Protein AF-A0A933LN06-F1 (afdb_monomer_lite)

Secondary structure (DSSP, 8-state):
---PPPPPS-HHHHHHHHHS--HHHHHHHHHHHHHHHHHHHHHHHHHHTT-TTHHHHHHHHHHH-TTS-TT-GGG----HHHHHHHHHHHHHHHHHHHHHHHHHHHHHHH-GGGHHHHHHHHHHHHHHHHHHHHHHHHHHHHHH--

pLDDT: mean 78.19, std 15.32, range [44.41, 96.69]

Structure (mmCIF, N/CA/C/O backbone):
data_AF-A0A933LN06-F1
#
_entry.id   AF-A0A933LN06-F1
#
loop_
_atom_site.group_PDB
_atom_site.id
_atom_site.type_symbol
_atom_site.label_atom_id
_atom_site.label_alt_id
_atom_site.label_comp_id
_atom_site.label_asym_id
_atom_site.label_entity_id
_atom_site.label_seq_id
_atom_site.pdbx_PDB_ins_code
_atom_site.Cartn_x
_atom_site.Cartn_y
_atom_site.Cartn_z
_atom_site.occupancy
_atom_site.B_iso_or_equiv
_atom_site.auth_seq_id
_atom_site.auth_comp_id
_atom_site.auth_asym_id
_atom_site.auth_atom_id
_atom_site.pdbx_PDB_model_num
ATOM 1 N N . MET A 1 1 ? 67.740 -4.902 -5.488 1.00 44.41 1 MET A N 1
ATOM 2 C CA . MET A 1 1 ? 66.580 -4.343 -6.210 1.00 44.41 1 MET A CA 1
ATOM 3 C C . MET A 1 1 ? 65.383 -5.228 -5.900 1.00 44.41 1 MET A C 1
ATOM 5 O O . MET A 1 1 ? 65.222 -6.266 -6.522 1.00 44.41 1 MET A O 1
ATOM 9 N N . THR A 1 2 ? 64.648 -4.909 -4.836 1.00 52.59 2 THR A N 1
ATOM 10 C CA . THR A 1 2 ? 63.486 -5.676 -4.359 1.00 52.59 2 THR A CA 1
ATOM 11 C C . THR A 1 2 ? 62.219 -4.987 -4.852 1.00 52.59 2 THR A C 1
ATOM 13 O O . THR A 1 2 ? 61.999 -3.817 -4.552 1.00 52.59 2 THR A O 1
ATOM 16 N N . ILE A 1 3 ? 61.416 -5.685 -5.653 1.00 54.12 3 ILE A N 1
ATOM 17 C CA . ILE A 1 3 ? 60.143 -5.168 -6.163 1.00 54.12 3 ILE A CA 1
ATOM 18 C C . ILE A 1 3 ? 59.069 -5.479 -5.117 1.00 54.12 3 ILE A C 1
ATOM 20 O O . ILE A 1 3 ? 58.785 -6.644 -4.851 1.00 54.12 3 ILE A O 1
ATOM 24 N N . HIS A 1 4 ? 58.509 -4.439 -4.500 1.00 53.50 4 HIS A N 1
ATOM 25 C CA . HIS A 1 4 ? 57.310 -4.541 -3.668 1.00 53.50 4 HIS A CA 1
ATOM 26 C C . HIS A 1 4 ? 56.074 -4.670 -4.579 1.00 53.50 4 HIS A C 1
ATOM 28 O O . HIS A 1 4 ? 55.870 -3.784 -5.412 1.00 53.50 4 HIS A O 1
ATOM 34 N N . PRO A 1 5 ? 55.234 -5.712 -4.444 1.00 58.06 5 PRO A N 1
ATOM 35 C CA . PRO A 1 5 ? 53.939 -5.750 -5.111 1.00 58.06 5 PRO A CA 1
ATOM 36 C C . PRO A 1 5 ? 52.968 -4.822 -4.365 1.00 58.06 5 PRO A C 1
ATOM 38 O O . PRO A 1 5 ? 52.732 -4.990 -3.168 1.00 58.06 5 PRO A O 1
ATOM 41 N N . GLY A 1 6 ? 52.454 -3.805 -5.059 1.00 61.03 6 GLY A N 1
ATOM 42 C CA . GLY A 1 6 ? 51.404 -2.920 -4.549 1.00 61.03 6 GLY A CA 1
ATOM 43 C C . GLY A 1 6 ? 50.048 -3.636 -4.433 1.00 61.03 6 GLY A C 1
ATOM 44 O O . GLY A 1 6 ? 49.854 -4.677 -5.066 1.00 61.03 6 GLY A O 1
ATOM 45 N N . PRO A 1 7 ? 49.115 -3.107 -3.620 1.00 61.94 7 PRO A N 1
ATOM 46 C CA . PRO A 1 7 ? 47.806 -3.712 -3.404 1.00 61.94 7 PRO A CA 1
ATOM 47 C C . PRO A 1 7 ? 47.020 -3.769 -4.719 1.00 61.94 7 PRO A C 1
ATOM 49 O O . PRO A 1 7 ? 47.009 -2.818 -5.497 1.00 61.94 7 PRO A O 1
ATOM 52 N N . THR A 1 8 ? 46.391 -4.913 -4.970 1.00 61.78 8 THR A N 1
ATOM 53 C CA . THR A 1 8 ? 45.611 -5.212 -6.172 1.00 61.78 8 THR A CA 1
ATOM 54 C C . THR A 1 8 ? 44.430 -4.259 -6.323 1.00 61.78 8 THR A C 1
ATOM 56 O O . THR A 1 8 ? 43.602 -4.125 -5.425 1.00 61.78 8 THR A O 1
ATOM 59 N N . ASP A 1 9 ? 44.355 -3.645 -7.498 1.00 60.31 9 ASP A N 1
ATOM 60 C CA . ASP A 1 9 ? 43.406 -2.623 -7.947 1.00 60.31 9 ASP A CA 1
ATOM 61 C C . ASP A 1 9 ? 41.994 -3.198 -8.235 1.00 60.31 9 ASP A C 1
ATOM 63 O O . ASP A 1 9 ? 41.413 -2.999 -9.299 1.00 60.31 9 ASP A O 1
ATOM 67 N N . SER A 1 10 ? 41.434 -3.989 -7.312 1.00 57.62 10 SER A N 1
ATOM 68 C CA . SER A 1 10 ? 40.090 -4.589 -7.444 1.00 57.62 10 SER A CA 1
ATOM 69 C C . SER A 1 10 ? 38.961 -3.700 -6.902 1.00 57.62 10 SER A C 1
ATOM 71 O O . SER A 1 10 ? 37.785 -3.951 -7.164 1.00 57.62 10 SER A O 1
ATOM 73 N N . ALA A 1 11 ? 39.307 -2.623 -6.193 1.00 60.94 11 ALA A N 1
ATOM 74 C CA . ALA A 1 11 ? 38.360 -1.700 -5.567 1.00 60.94 11 ALA A CA 1
ATOM 75 C C . ALA A 1 11 ? 37.413 -0.944 -6.532 1.00 60.94 11 ALA A C 1
ATOM 77 O O . ALA A 1 11 ? 36.281 -0.674 -6.122 1.00 60.94 11 ALA A O 1
ATOM 78 N N . PRO A 1 12 ? 37.794 -0.582 -7.777 1.00 59.22 12 PRO A N 1
ATOM 79 C CA . PRO A 1 12 ? 36.889 0.133 -8.683 1.00 59.22 12 PRO A CA 1
ATOM 80 C C . PRO A 1 12 ? 35.766 -0.761 -9.226 1.00 59.22 12 PRO A C 1
ATOM 82 O O . PRO A 1 12 ? 34.621 -0.327 -9.310 1.00 59.22 12 PRO A O 1
ATOM 85 N N . ALA A 1 13 ? 36.077 -2.021 -9.546 1.00 59.66 13 ALA A N 1
ATOM 86 C CA . ALA A 1 13 ? 35.132 -2.952 -10.162 1.00 59.66 13 ALA A CA 1
ATOM 87 C C . ALA A 1 13 ? 34.064 -3.449 -9.172 1.00 59.66 13 ALA A C 1
ATOM 89 O O . ALA A 1 13 ? 32.886 -3.508 -9.520 1.00 59.66 13 ALA A O 1
ATOM 90 N N . GLU A 1 14 ? 34.440 -3.742 -7.921 1.00 59.47 14 GLU A N 1
ATOM 91 C CA . GLU A 1 14 ? 33.480 -4.103 -6.863 1.00 59.47 14 GLU A CA 1
ATOM 92 C C . GLU A 1 14 ? 32.564 -2.928 -6.496 1.00 59.47 14 GLU A C 1
ATOM 94 O O . GLU A 1 14 ? 31.366 -3.112 -6.276 1.00 59.47 14 GLU A O 1
ATOM 99 N N . ARG A 1 15 ? 33.099 -1.701 -6.501 1.00 60.38 15 ARG A N 1
ATOM 100 C CA . ARG A 1 15 ? 32.324 -0.484 -6.231 1.00 60.38 15 ARG A CA 1
ATOM 101 C C . ARG A 1 15 ? 31.353 -0.164 -7.372 1.00 60.38 15 ARG A C 1
ATOM 103 O O . ARG A 1 15 ? 30.212 0.176 -7.095 1.00 60.38 15 ARG A O 1
ATOM 110 N N . GLN A 1 16 ? 31.743 -0.391 -8.628 1.00 59.25 16 GLN A N 1
ATOM 111 C CA . GLN A 1 16 ? 30.852 -0.276 -9.793 1.00 59.25 16 GLN A CA 1
ATOM 112 C C . GLN A 1 16 ? 29.755 -1.353 -9.833 1.00 59.25 16 GLN A C 1
ATOM 114 O O . GLN A 1 16 ? 28.649 -1.088 -10.302 1.00 59.25 16 GLN A O 1
ATOM 119 N N . LEU A 1 17 ? 30.030 -2.561 -9.331 1.00 57.44 17 LEU A N 1
ATOM 120 C CA . LEU A 1 17 ? 29.016 -3.608 -9.155 1.00 57.44 17 LEU A CA 1
ATOM 121 C C . LEU A 1 17 ? 28.043 -3.279 -8.010 1.00 57.44 17 LEU A C 1
ATOM 123 O O . LEU A 1 17 ? 26.866 -3.608 -8.116 1.00 57.44 17 LEU A O 1
ATOM 127 N N . SER A 1 18 ? 28.514 -2.595 -6.960 1.00 55.12 18 SER A N 1
ATOM 128 C CA . SER A 1 18 ? 27.693 -2.082 -5.853 1.00 55.12 18 SER A CA 1
ATOM 129 C C . SER A 1 18 ? 26.882 -0.831 -6.215 1.00 55.12 18 SER A C 1
ATOM 131 O O . SER A 1 18 ? 25.805 -0.644 -5.657 1.00 55.12 18 SER A O 1
ATOM 133 N N . GLU A 1 19 ? 27.386 0.039 -7.095 1.00 59.28 19 GLU A N 1
ATOM 134 C CA . GLU A 1 19 ? 26.692 1.256 -7.556 1.00 59.28 19 GLU A CA 1
ATOM 135 C C . GLU A 1 19 ? 25.614 0.960 -8.599 1.00 59.28 19 GLU A C 1
ATOM 137 O O . GLU A 1 19 ? 24.700 1.758 -8.802 1.00 59.28 19 GLU A O 1
ATOM 142 N N . ARG A 1 20 ? 25.685 -0.203 -9.251 1.00 59.75 20 ARG A N 1
ATOM 143 C CA . ARG A 1 20 ? 24.613 -0.698 -10.105 1.00 59.75 20 ARG A CA 1
ATOM 144 C C . ARG A 1 20 ? 23.565 -1.369 -9.225 1.00 59.75 20 ARG A C 1
ATOM 146 O O . ARG A 1 20 ? 23.503 -2.596 -9.177 1.00 59.75 20 ARG A O 1
ATOM 153 N N . SER A 1 21 ? 22.768 -0.563 -8.524 1.00 61.16 21 SER A N 1
ATOM 154 C CA . SER A 1 21 ? 21.580 -1.031 -7.811 1.00 61.16 21 SER A CA 1
ATOM 155 C C . SER A 1 21 ? 20.847 -2.045 -8.683 1.00 61.16 21 SER A C 1
ATOM 157 O O . SER A 1 21 ? 20.563 -1.773 -9.855 1.00 61.16 21 SER A O 1
ATOM 159 N N . ASP A 1 22 ? 20.581 -3.237 -8.152 1.00 80.31 22 ASP A N 1
ATOM 160 C CA . ASP A 1 22 ? 19.742 -4.178 -8.876 1.00 80.31 22 ASP A CA 1
ATOM 161 C C . ASP A 1 22 ? 18.365 -3.507 -9.032 1.00 80.31 22 ASP A C 1
ATOM 163 O O . ASP A 1 22 ? 17.759 -3.174 -8.011 1.00 80.31 22 ASP A O 1
ATOM 167 N N . PRO A 1 23 ? 17.854 -3.259 -10.252 1.00 76.94 23 PRO A N 1
ATOM 168 C CA . PRO A 1 23 ? 16.560 -2.605 -10.444 1.00 76.94 23 PRO A CA 1
ATOM 169 C C . PRO A 1 23 ? 15.443 -3.295 -9.646 1.00 76.94 23 PRO A C 1
ATOM 171 O O . PRO A 1 23 ? 14.512 -2.643 -9.177 1.00 76.94 23 PRO A O 1
ATOM 174 N N . TYR A 1 24 ? 15.555 -4.600 -9.395 1.00 82.06 24 TYR A N 1
ATOM 175 C CA . TYR A 1 24 ? 14.646 -5.306 -8.494 1.00 82.06 24 TYR A CA 1
ATOM 176 C C . TYR A 1 24 ? 14.658 -4.767 -7.055 1.00 82.06 24 TYR A C 1
ATOM 178 O O . TYR A 1 24 ? 13.595 -4.626 -6.452 1.00 82.06 24 TYR A O 1
ATOM 186 N N . LEU A 1 25 ? 15.830 -4.434 -6.511 1.00 88.69 25 LEU A N 1
ATOM 187 C CA . LEU A 1 25 ? 15.978 -3.841 -5.182 1.00 88.69 25 LEU A CA 1
ATOM 188 C C . LEU A 1 25 ? 15.318 -2.459 -5.126 1.00 88.69 25 LEU A C 1
ATOM 190 O O . LEU A 1 25 ? 14.570 -2.179 -4.193 1.00 88.69 25 LEU A O 1
ATOM 194 N N . GLU A 1 26 ? 15.535 -1.625 -6.145 1.00 88.25 26 GLU A N 1
ATOM 195 C CA . GLU A 1 26 ? 14.902 -0.302 -6.247 1.00 88.25 26 GLU A CA 1
ATOM 196 C C . GLU A 1 26 ? 13.374 -0.417 -6.290 1.00 88.25 26 GLU A C 1
ATOM 198 O O . GLU A 1 26 ? 12.672 0.317 -5.595 1.00 88.25 26 GLU A O 1
ATOM 203 N N . GLY A 1 27 ? 12.858 -1.405 -7.028 1.00 91.44 27 GLY A N 1
ATOM 204 C CA . GLY A 1 27 ? 11.432 -1.716 -7.073 1.00 91.44 27 GLY A CA 1
ATOM 205 C C . GLY A 1 27 ? 10.866 -2.156 -5.721 1.00 91.44 27 GLY A C 1
ATOM 206 O O . GLY A 1 27 ? 9.811 -1.675 -5.311 1.00 91.44 27 GLY A O 1
ATOM 207 N N . ILE A 1 28 ? 11.569 -3.024 -4.990 1.00 93.50 28 ILE A N 1
ATOM 208 C CA . ILE A 1 28 ? 11.156 -3.473 -3.647 1.00 93.50 28 ILE A CA 1
ATOM 209 C C . ILE A 1 28 ? 11.163 -2.309 -2.648 1.00 93.50 28 ILE A C 1
ATOM 211 O O . ILE A 1 28 ? 10.241 -2.189 -1.836 1.00 93.50 28 ILE A O 1
ATOM 215 N N . VAL A 1 29 ? 12.170 -1.433 -2.710 1.00 94.56 29 VAL A N 1
ATOM 216 C CA . VAL A 1 29 ? 12.254 -0.234 -1.863 1.00 94.56 29 VAL A CA 1
ATOM 217 C C . VAL A 1 29 ? 11.099 0.716 -2.172 1.00 94.56 29 VAL A C 1
ATOM 219 O O . VAL A 1 29 ? 10.392 1.126 -1.251 1.00 94.56 29 VAL A O 1
ATOM 222 N N . ALA A 1 30 ? 10.845 1.007 -3.451 1.00 93.00 30 ALA A N 1
ATOM 223 C CA . ALA A 1 30 ? 9.719 1.838 -3.872 1.00 93.00 30 ALA A CA 1
ATOM 224 C C . ALA A 1 30 ? 8.372 1.249 -3.416 1.00 93.00 30 ALA A C 1
ATOM 226 O O . ALA A 1 30 ? 7.535 1.966 -2.865 1.00 93.00 30 ALA A O 1
ATOM 227 N N . GLY A 1 31 ? 8.194 -0.068 -3.563 1.00 93.81 31 GLY A N 1
ATOM 228 C CA . GLY A 1 31 ? 7.028 -0.794 -3.061 1.00 93.81 31 GLY A CA 1
ATOM 229 C C . GLY A 1 31 ? 6.864 -0.655 -1.547 1.00 93.81 31 GLY A C 1
ATOM 230 O O . GLY A 1 31 ? 5.793 -0.290 -1.068 1.00 93.81 31 GLY A O 1
ATOM 231 N N . THR A 1 32 ? 7.939 -0.855 -0.785 1.00 96.69 32 THR A N 1
ATOM 232 C CA . THR A 1 32 ? 7.926 -0.730 0.681 1.00 96.69 32 THR A CA 1
ATOM 233 C C . THR A 1 32 ? 7.556 0.685 1.133 1.00 96.69 32 THR A C 1
ATOM 235 O O . THR A 1 32 ? 6.751 0.840 2.052 1.00 96.69 32 THR A O 1
ATOM 238 N N . ILE A 1 33 ? 8.085 1.718 0.470 1.00 96.62 33 ILE A N 1
ATOM 239 C CA . ILE A 1 33 ? 7.733 3.119 0.744 1.00 96.62 33 ILE A CA 1
ATOM 240 C C . ILE A 1 33 ? 6.244 3.354 0.470 1.00 96.62 33 ILE A C 1
ATOM 242 O O . ILE A 1 33 ? 5.548 3.911 1.319 1.00 96.62 33 ILE A O 1
ATOM 246 N N . GLY A 1 34 ? 5.730 2.880 -0.669 1.00 93.44 34 GLY A N 1
ATOM 247 C CA . GLY A 1 34 ? 4.306 2.976 -0.996 1.00 93.44 34 GLY A CA 1
ATOM 248 C C . GLY A 1 34 ? 3.420 2.282 0.042 1.00 93.44 34 GLY A C 1
ATOM 249 O O . GLY A 1 34 ? 2.443 2.865 0.513 1.00 93.44 34 GLY A O 1
ATOM 250 N N . ALA A 1 35 ? 3.799 1.074 0.468 1.00 95.19 35 ALA A N 1
ATOM 251 C CA . ALA A 1 35 ? 3.074 0.323 1.486 1.00 95.19 35 ALA A CA 1
ATOM 252 C C . ALA A 1 35 ? 3.011 1.092 2.812 1.00 95.19 35 ALA A C 1
ATOM 254 O O . ALA A 1 35 ? 1.940 1.183 3.416 1.00 95.19 35 ALA A O 1
ATOM 255 N N . ALA A 1 36 ? 4.143 1.669 3.232 1.00 96.12 36 ALA A N 1
ATOM 256 C CA . ALA A 1 36 ? 4.264 2.441 4.462 1.00 96.12 36 ALA A CA 1
ATOM 257 C C . ALA A 1 36 ? 3.428 3.726 4.422 1.00 96.12 36 ALA A C 1
ATOM 259 O O . ALA A 1 36 ? 2.722 4.011 5.386 1.00 96.12 36 ALA A O 1
ATOM 260 N N . ILE A 1 37 ? 3.448 4.466 3.308 1.00 96.00 37 ILE A N 1
ATOM 261 C CA . ILE A 1 37 ? 2.647 5.688 3.135 1.00 96.00 37 ILE A CA 1
ATOM 262 C C . ILE A 1 37 ? 1.157 5.385 3.334 1.00 96.00 37 ILE A C 1
ATOM 264 O O . ILE A 1 37 ? 0.493 6.059 4.120 1.00 96.00 37 ILE A O 1
ATOM 268 N N . ILE A 1 38 ? 0.638 4.344 2.676 1.00 91.81 38 ILE A N 1
ATOM 269 C CA . ILE A 1 38 ? -0.778 3.966 2.786 1.00 91.81 38 ILE A CA 1
ATOM 270 C C . ILE A 1 38 ? -1.113 3.435 4.186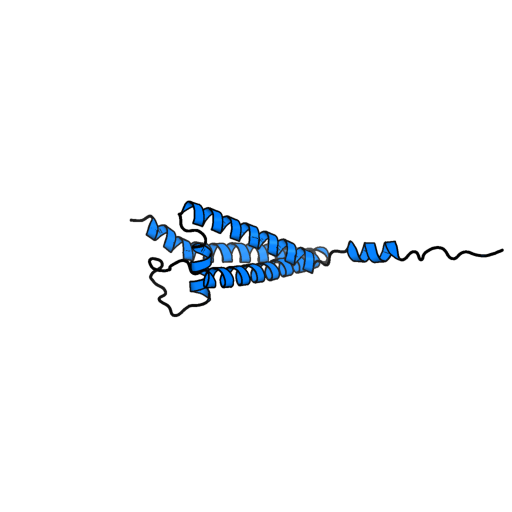 1.00 91.81 38 ILE A C 1
ATOM 272 O O . ILE A 1 38 ? -2.152 3.787 4.743 1.00 91.81 38 ILE A O 1
ATOM 276 N N . ALA A 1 39 ? -0.232 2.634 4.792 1.00 92.44 39 ALA A N 1
ATOM 277 C CA . ALA A 1 39 ? -0.434 2.124 6.148 1.00 92.44 39 ALA A CA 1
ATOM 278 C C . ALA A 1 39 ? -0.480 3.255 7.191 1.00 92.44 39 ALA A C 1
ATOM 280 O O . ALA A 1 39 ? -1.365 3.271 8.046 1.00 92.44 39 ALA A O 1
ATOM 281 N N . VAL A 1 40 ? 0.433 4.228 7.094 1.00 94.38 40 VAL A N 1
ATOM 282 C CA . VAL A 1 40 ? 0.450 5.418 7.957 1.00 94.38 40 VAL A CA 1
ATOM 283 C C . VAL A 1 40 ? -0.795 6.270 7.726 1.00 94.38 40 VAL A C 1
ATOM 285 O O . VAL A 1 40 ? -1.403 6.722 8.693 1.00 94.38 40 VAL A O 1
ATOM 288 N N . TRP A 1 41 ? -1.219 6.451 6.474 1.00 91.25 41 TRP A N 1
ATOM 289 C CA . TRP A 1 41 ? -2.453 7.168 6.158 1.00 91.25 41 TRP A CA 1
ATOM 290 C C . TRP A 1 41 ? -3.678 6.528 6.825 1.00 91.25 41 TRP A C 1
ATOM 292 O O . TRP A 1 41 ? -4.444 7.222 7.496 1.00 91.25 41 TRP A O 1
ATOM 302 N N . PHE A 1 42 ? -3.838 5.205 6.715 1.00 88.69 42 PHE A N 1
ATOM 303 C CA . PHE A 1 42 ? -4.920 4.490 7.397 1.00 88.69 42 PHE A CA 1
ATOM 304 C C . PHE A 1 42 ? -4.824 4.613 8.910 1.00 88.69 42 PHE A C 1
ATOM 306 O O . PHE A 1 42 ? -5.832 4.889 9.549 1.00 88.69 42 PHE A O 1
ATOM 313 N N . LEU A 1 43 ? -3.626 4.500 9.485 1.00 89.25 43 LEU A N 1
ATOM 314 C CA . LEU A 1 43 ? -3.434 4.673 10.921 1.00 89.25 43 LEU A CA 1
ATOM 315 C C . LEU A 1 43 ? -3.869 6.067 11.396 1.00 89.25 43 LEU A C 1
ATOM 317 O O . LEU A 1 43 ? -4.541 6.176 12.422 1.00 89.25 43 LEU A O 1
ATOM 321 N N . ILE A 1 44 ? -3.522 7.124 10.657 1.00 89.56 44 ILE A N 1
ATOM 322 C CA . ILE A 1 44 ? -3.943 8.497 10.965 1.00 89.56 44 ILE A CA 1
ATOM 323 C C . ILE A 1 44 ? -5.470 8.606 10.912 1.00 89.56 44 ILE A C 1
ATOM 325 O O . ILE A 1 44 ? -6.081 9.064 11.877 1.00 89.56 44 ILE A O 1
ATOM 329 N N . MET A 1 45 ? -6.098 8.145 9.827 1.00 85.12 45 MET A N 1
ATOM 330 C CA . MET A 1 45 ? -7.554 8.213 9.653 1.00 85.12 45 MET A CA 1
ATOM 331 C C . MET A 1 45 ? -8.315 7.416 10.718 1.00 85.12 45 MET A C 1
ATOM 333 O O . MET A 1 45 ? -9.318 7.889 11.250 1.00 85.12 45 MET A O 1
ATOM 337 N N . ASP A 1 46 ? -7.821 6.232 11.059 1.00 85.38 46 ASP A N 1
ATOM 338 C CA . ASP A 1 46 ? -8.372 5.356 12.091 1.00 85.38 46 ASP A CA 1
ATOM 339 C C . ASP A 1 46 ? -8.246 5.978 13.487 1.00 85.38 46 ASP A C 1
ATOM 341 O O . ASP A 1 46 ? -9.180 5.936 14.290 1.00 85.38 46 ASP A O 1
ATOM 345 N N . THR A 1 47 ? -7.112 6.628 13.762 1.00 87.38 47 THR A N 1
ATOM 346 C CA . THR A 1 47 ? -6.877 7.342 15.024 1.00 87.38 47 THR A CA 1
ATOM 347 C C . THR A 1 47 ? -7.800 8.552 15.157 1.00 87.38 47 THR A C 1
ATOM 349 O O . THR A 1 47 ? -8.381 8.752 16.221 1.00 87.38 47 THR A O 1
ATOM 352 N N . ILE A 1 48 ? -8.004 9.322 14.080 1.00 87.31 48 ILE A N 1
ATOM 353 C CA . ILE A 1 48 ? -8.954 10.451 14.052 1.00 87.31 48 ILE A CA 1
ATOM 354 C C . ILE A 1 48 ? -10.386 9.974 14.344 1.00 87.31 48 ILE A C 1
ATOM 356 O O . ILE A 1 48 ? -11.140 10.671 15.017 1.00 87.31 48 ILE A O 1
ATOM 360 N N . LYS A 1 49 ? -10.753 8.769 13.890 1.00 81.94 49 LYS A N 1
ATOM 361 C CA . LYS A 1 49 ? -12.056 8.137 14.162 1.00 81.94 49 LYS A CA 1
ATOM 362 C C . LYS A 1 49 ? -12.155 7.479 15.548 1.00 81.94 49 LYS A C 1
ATOM 364 O O . LYS A 1 49 ? -13.203 6.935 15.883 1.00 81.94 49 LYS A O 1
ATOM 369 N N . GLY A 1 50 ? -11.091 7.509 16.354 1.00 83.75 50 GLY A N 1
ATOM 370 C CA . GLY A 1 50 ? -11.055 6.920 17.696 1.00 83.75 50 GLY A CA 1
ATOM 371 C C . GLY A 1 50 ? -10.902 5.395 17.727 1.00 83.75 50 GLY A C 1
ATOM 372 O O . GLY A 1 50 ? -11.034 4.797 18.793 1.00 83.75 50 GLY A O 1
ATOM 373 N N . GLN A 1 51 ? -10.605 4.755 16.592 1.00 84.88 51 GLN A N 1
ATOM 374 C CA . GLN A 1 51 ? -10.437 3.303 16.481 1.00 84.88 51 GLN A CA 1
ATOM 375 C C . GLN A 1 51 ? -9.145 2.954 15.723 1.00 84.88 51 GLN A C 1
ATOM 377 O O . GLN A 1 51 ? -9.208 2.581 14.552 1.00 84.88 51 GLN A O 1
ATOM 382 N N . PRO A 1 52 ? -7.958 3.056 16.355 1.00 87.56 52 PRO A N 1
ATOM 383 C CA . PRO A 1 52 ? -6.688 2.723 15.710 1.00 87.56 52 PRO A CA 1
ATOM 384 C C . PRO A 1 52 ? -6.688 1.297 15.139 1.00 87.56 52 PRO A C 1
ATOM 386 O O . PRO A 1 52 ? -7.134 0.365 15.806 1.00 87.56 52 PRO A O 1
ATOM 389 N N . LEU A 1 53 ? -6.135 1.121 13.932 1.00 87.12 53 LEU A N 1
ATOM 390 C CA . LEU A 1 53 ? -6.010 -0.171 13.235 1.00 87.12 53 LEU A CA 1
ATOM 391 C C . LEU A 1 53 ? -7.345 -0.835 12.836 1.00 87.12 53 LEU A C 1
ATOM 393 O O . LEU A 1 53 ? -7.363 -2.017 12.477 1.00 87.12 53 LEU A O 1
ATOM 397 N N . TYR A 1 54 ? -8.457 -0.101 12.854 1.00 84.31 54 TYR A N 1
ATOM 398 C CA . TYR A 1 54 ? -9.755 -0.611 12.415 1.00 84.31 54 TYR A CA 1
ATOM 399 C C . TYR A 1 54 ? -9.757 -0.992 10.930 1.00 84.31 54 TYR A C 1
ATOM 401 O O . TYR A 1 54 ? -10.131 -2.113 10.582 1.00 84.31 54 TYR A O 1
ATOM 409 N N . THR A 1 55 ? -9.265 -0.116 10.054 1.00 85.00 55 THR A N 1
ATOM 410 C CA . THR A 1 55 ? -9.212 -0.346 8.606 1.00 85.00 55 THR A CA 1
ATOM 411 C C . THR A 1 55 ? -8.418 -1.610 8.240 1.00 85.00 55 THR A C 1
ATOM 413 O O . THR A 1 55 ? -8.985 -2.477 7.569 1.00 85.00 55 THR A O 1
ATOM 416 N N . PRO A 1 56 ? -7.160 -1.813 8.695 1.00 86.56 56 PRO A N 1
ATOM 417 C CA . PRO A 1 56 ? -6.431 -3.050 8.403 1.00 86.56 56 PRO A CA 1
ATOM 418 C C . PRO A 1 56 ? -7.074 -4.295 9.037 1.00 86.56 56 PRO A C 1
ATOM 420 O O . PRO A 1 56 ? -7.005 -5.373 8.450 1.00 86.56 56 PRO A O 1
ATOM 423 N N . SER A 1 57 ? -7.749 -4.170 10.188 1.00 85.75 57 SER A N 1
ATOM 424 C CA . SER A 1 57 ? -8.488 -5.282 10.808 1.00 85.75 57 SER A CA 1
ATOM 425 C C . SER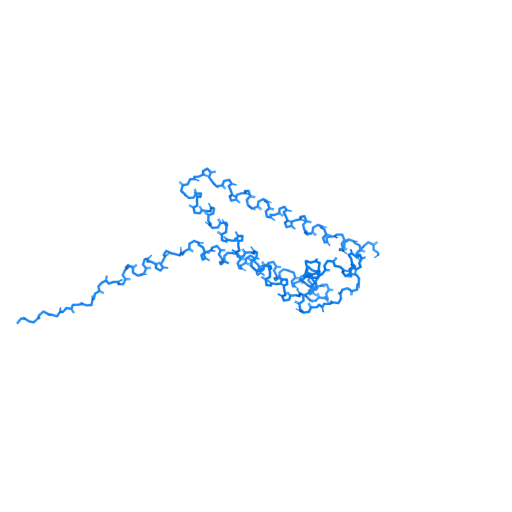 A 1 57 ? -9.694 -5.711 9.968 1.00 85.75 57 SER A C 1
ATOM 427 O O . SER A 1 57 ? -9.917 -6.907 9.761 1.00 85.75 57 SER A O 1
ATOM 429 N N . VAL A 1 58 ? -10.476 -4.750 9.469 1.00 82.75 58 VAL A N 1
ATOM 430 C CA . VAL A 1 58 ? -11.634 -5.010 8.602 1.00 82.75 58 VAL A CA 1
ATOM 431 C C . VAL A 1 58 ? -11.177 -5.615 7.280 1.00 82.75 58 VAL A C 1
ATOM 433 O O . VAL A 1 58 ? -11.694 -6.657 6.883 1.00 82.75 58 VAL A O 1
ATOM 436 N N . LEU A 1 59 ? -10.166 -5.025 6.636 1.00 83.75 59 LEU A N 1
ATOM 437 C CA . LEU A 1 59 ? -9.619 -5.530 5.375 1.00 83.75 59 LEU A CA 1
ATOM 438 C C . LEU A 1 59 ? -9.052 -6.947 5.522 1.00 83.75 59 LEU A C 1
ATOM 440 O O . LEU A 1 59 ? -9.338 -7.810 4.692 1.00 83.75 59 LEU A O 1
ATOM 444 N N . GLY A 1 60 ? -8.317 -7.218 6.604 1.00 83.31 60 GLY A N 1
ATOM 445 C CA . GLY A 1 60 ? -7.837 -8.564 6.921 1.00 83.31 60 GLY A CA 1
ATOM 446 C C . GLY A 1 60 ? -8.977 -9.559 7.128 1.00 83.31 60 GLY A C 1
ATOM 447 O O . GLY A 1 60 ? -8.952 -10.656 6.574 1.00 83.31 60 GLY A O 1
ATOM 448 N N . THR A 1 61 ? -10.023 -9.162 7.854 1.00 82.06 61 THR A N 1
ATOM 449 C CA . THR A 1 61 ? -11.190 -10.022 8.103 1.00 82.06 61 THR A CA 1
ATOM 450 C C . THR A 1 61 ? -11.942 -10.344 6.812 1.00 82.06 61 THR A C 1
ATOM 452 O O . THR A 1 61 ? -12.285 -11.501 6.582 1.00 82.06 61 THR A O 1
ATOM 455 N N . VAL A 1 62 ? -12.160 -9.356 5.941 1.00 78.38 62 VAL A N 1
ATOM 456 C CA . VAL A 1 62 ? -12.842 -9.552 4.651 1.00 78.38 62 VAL A CA 1
ATOM 457 C C . VAL A 1 62 ? -12.036 -10.468 3.729 1.00 78.38 62 VAL A C 1
ATOM 459 O O . VAL A 1 62 ? -12.611 -11.349 3.093 1.00 78.38 62 VAL A O 1
ATOM 462 N N . LEU A 1 63 ? -10.712 -10.299 3.679 1.00 78.56 63 LEU A N 1
ATOM 463 C CA . LEU A 1 63 ? -9.851 -11.060 2.774 1.00 78.56 63 LEU A CA 1
ATOM 464 C C . LEU A 1 63 ? -9.623 -12.508 3.238 1.00 78.56 63 LEU A C 1
ATOM 466 O O . LEU A 1 63 ? -9.582 -13.417 2.412 1.00 78.56 63 LEU A O 1
ATOM 470 N N . PHE A 1 64 ? -9.493 -12.734 4.550 1.00 80.69 64 PHE A N 1
ATOM 471 C CA . PHE A 1 64 ? -9.087 -14.031 5.112 1.00 80.69 64 PHE A CA 1
ATOM 472 C C . PHE A 1 64 ? -10.192 -14.781 5.861 1.00 80.69 64 PHE A C 1
ATOM 474 O O . PHE A 1 64 ? -10.011 -15.954 6.191 1.00 80.69 64 PHE A O 1
ATOM 481 N N . ARG A 1 65 ? -11.360 -14.169 6.096 1.00 75.75 65 ARG A N 1
ATOM 482 C CA . ARG A 1 65 ? -12.514 -14.834 6.726 1.00 75.75 65 ARG A CA 1
ATOM 483 C C . ARG A 1 65 ? -13.824 -14.611 5.942 1.00 75.75 65 ARG A C 1
ATOM 485 O O . ARG A 1 65 ? -14.767 -14.031 6.480 1.00 75.75 65 ARG A O 1
ATOM 492 N N . PRO A 1 66 ? -13.960 -15.156 4.714 1.00 62.00 66 PRO A N 1
ATOM 493 C CA . PRO A 1 66 ? -15.128 -14.907 3.855 1.00 62.00 66 PRO A CA 1
ATOM 494 C C . PRO A 1 66 ? -16.466 -15.492 4.361 1.00 62.00 66 PRO A C 1
ATOM 496 O O . PRO A 1 66 ? -17.513 -15.204 3.792 1.00 62.00 66 PRO A O 1
ATOM 499 N N . GLY A 1 67 ? -16.464 -16.320 5.415 1.00 56.50 67 GLY A N 1
ATOM 500 C CA . GLY A 1 67 ? -17.649 -17.039 5.916 1.00 56.50 67 GLY A CA 1
ATOM 501 C C . GLY A 1 67 ? -18.286 -16.490 7.202 1.00 56.50 67 GLY A C 1
ATOM 502 O O . GLY A 1 67 ? -19.226 -17.092 7.707 1.00 56.50 67 GLY A O 1
ATOM 503 N N . GLY A 1 68 ? -17.779 -15.383 7.759 1.00 53.09 68 GLY A N 1
ATOM 504 C CA . GLY A 1 68 ? -18.162 -14.862 9.085 1.00 53.09 68 GLY A CA 1
ATOM 505 C C . GLY A 1 68 ? -19.305 -13.839 9.123 1.00 53.09 68 GLY A C 1
ATOM 506 O O . GLY A 1 68 ? -19.457 -13.163 10.134 1.00 53.09 68 GLY A O 1
ATOM 507 N N . GLY A 1 69 ? -20.090 -13.703 8.050 1.00 46.53 69 GLY A N 1
ATOM 508 C CA . GLY A 1 69 ? -21.164 -12.709 7.948 1.00 46.53 69 GLY A CA 1
ATOM 509 C C . GLY A 1 69 ? -20.718 -11.449 7.209 1.00 46.53 69 GLY A C 1
ATOM 510 O O . GLY A 1 69 ? -20.288 -10.468 7.803 1.00 46.53 69 GLY A O 1
ATOM 511 N N . LEU A 1 70 ? -20.886 -11.470 5.889 1.00 47.75 70 LEU A N 1
ATOM 512 C CA . LEU A 1 70 ? -20.599 -10.379 4.951 1.00 47.75 70 LEU A CA 1
ATOM 513 C C . LEU A 1 70 ? -21.469 -9.110 5.123 1.00 47.75 70 LEU A C 1
ATOM 515 O O . LEU A 1 70 ? -21.528 -8.307 4.201 1.00 47.75 70 LEU A O 1
ATOM 519 N N . LEU A 1 71 ? -22.183 -8.902 6.237 1.00 49.09 71 LEU A N 1
ATOM 520 C CA . LEU A 1 71 ? -23.252 -7.886 6.293 1.00 49.09 71 LEU A CA 1
ATOM 521 C C . LEU A 1 71 ? -23.371 -7.087 7.600 1.00 49.09 71 LEU A C 1
ATOM 523 O O . LEU A 1 71 ? -24.337 -6.342 7.756 1.00 49.09 71 LEU A O 1
ATOM 527 N N . SER A 1 72 ? -22.415 -7.167 8.529 1.00 49.06 72 SER A N 1
ATOM 528 C CA . SER A 1 72 ? -22.455 -6.306 9.725 1.00 49.06 72 SER A CA 1
ATOM 529 C C . SER A 1 72 ? -21.068 -5.780 10.107 1.00 49.06 72 SER A C 1
ATOM 531 O O . SER A 1 72 ? -20.440 -6.305 11.026 1.00 49.06 72 SER A O 1
ATOM 533 N N . PRO A 1 73 ? -20.590 -4.709 9.436 1.00 52.38 73 PRO A N 1
ATOM 534 C CA . PRO A 1 73 ? -19.398 -3.948 9.842 1.00 52.38 73 PRO A CA 1
ATOM 535 C C . PRO A 1 73 ? -19.455 -3.441 11.296 1.00 52.38 73 PRO A C 1
ATOM 537 O O . PRO A 1 73 ? -18.434 -3.085 11.879 1.00 52.38 73 PRO A O 1
ATOM 540 N N . GLU A 1 74 ? -20.654 -3.436 11.876 1.00 53.12 74 GLU A N 1
ATOM 541 C CA . GLU A 1 74 ? -21.007 -2.876 13.180 1.00 53.12 74 GLU A CA 1
ATOM 542 C C . GLU A 1 74 ? -20.459 -3.690 14.369 1.00 53.12 74 GLU A C 1
ATOM 544 O O . GLU A 1 74 ? -20.313 -3.144 15.457 1.00 53.12 74 GLU A O 1
ATOM 549 N N . ASN A 1 75 ? -20.075 -4.960 14.161 1.00 51.81 75 ASN A N 1
ATOM 550 C CA . ASN A 1 75 ? -19.610 -5.862 15.230 1.00 51.81 75 ASN A CA 1
ATOM 551 C C . ASN A 1 75 ? -18.177 -6.395 15.042 1.00 51.81 75 ASN A C 1
ATOM 553 O O . ASN A 1 75 ? -17.755 -7.298 15.769 1.00 51.81 75 ASN A O 1
ATOM 557 N N . VAL A 1 76 ? -17.406 -5.877 14.078 1.00 60.19 76 VAL A N 1
ATOM 558 C CA . VAL A 1 76 ? -16.006 -6.299 13.901 1.00 60.19 76 VAL A CA 1
ATOM 559 C C . VAL A 1 76 ? -15.138 -5.588 14.938 1.00 60.19 76 VAL A C 1
ATOM 561 O O . VAL A 1 76 ? -14.697 -4.459 14.741 1.00 60.19 76 VAL A O 1
ATOM 564 N N . SER A 1 77 ? -14.885 -6.257 16.064 1.00 67.25 77 SER A N 1
ATOM 565 C CA . SER A 1 77 ? -13.868 -5.827 17.025 1.00 67.25 77 SER A CA 1
ATOM 566 C C . SER A 1 77 ? -12.484 -5.828 16.370 1.00 67.25 77 SER A C 1
ATOM 568 O O . SER A 1 77 ? -12.164 -6.759 15.625 1.00 67.25 77 SER A O 1
ATOM 570 N N . VAL A 1 78 ? -11.644 -4.839 16.691 1.00 75.75 78 VAL A N 1
ATOM 571 C CA . VAL A 1 78 ? -10.252 -4.789 16.215 1.00 75.75 78 VAL A CA 1
ATOM 572 C C . VAL A 1 78 ? -9.527 -6.080 16.606 1.00 75.75 78 VAL A C 1
ATOM 574 O O . VAL A 1 78 ? -9.405 -6.410 17.785 1.00 75.75 78 VAL A O 1
ATOM 577 N N . SER A 1 79 ? -9.048 -6.814 15.604 1.00 84.06 79 SER A N 1
ATOM 578 C CA . SER A 1 79 ? -8.310 -8.063 15.766 1.00 84.06 79 SER A CA 1
ATOM 579 C C . SER A 1 79 ? -6.865 -7.857 15.332 1.00 84.06 79 SER A C 1
ATOM 581 O O . SER A 1 79 ? -6.570 -7.748 14.143 1.00 84.06 79 SER A O 1
ATOM 583 N N . PHE A 1 80 ? -5.945 -7.843 16.300 1.00 85.25 80 PHE A N 1
ATOM 584 C CA . PHE A 1 80 ? -4.508 -7.710 16.033 1.00 85.25 80 PHE A CA 1
ATOM 585 C C . PHE A 1 80 ? -3.963 -8.804 15.105 1.00 85.25 80 PHE A C 1
ATOM 587 O O . PHE A 1 80 ? -3.069 -8.537 14.307 1.00 85.25 80 PHE A O 1
ATOM 594 N N . GLU A 1 81 ? -4.525 -10.013 15.172 1.00 86.50 81 GLU A N 1
ATOM 595 C CA . GLU A 1 81 ? -4.187 -11.112 14.264 1.00 86.50 81 GLU A CA 1
ATOM 596 C C . GLU A 1 81 ? -4.485 -10.728 12.808 1.00 86.50 81 GLU A C 1
ATOM 598 O O . GLU A 1 81 ? -3.606 -10.803 11.950 1.00 86.50 81 GLU A O 1
ATOM 603 N N . MET A 1 82 ? -5.697 -10.233 12.538 1.00 86.44 82 MET A N 1
ATOM 604 C CA . MET A 1 82 ? -6.107 -9.829 11.189 1.00 86.44 82 MET A CA 1
ATOM 605 C C . MET A 1 82 ? -5.327 -8.613 10.693 1.00 86.44 82 MET A C 1
ATOM 607 O O . MET A 1 82 ? -4.968 -8.562 9.517 1.00 86.44 82 MET A O 1
ATOM 611 N N . VAL A 1 83 ? -5.000 -7.672 11.585 1.00 89.56 83 VAL A N 1
ATOM 612 C CA . VAL A 1 83 ? -4.126 -6.532 11.268 1.00 89.56 83 VAL A CA 1
ATOM 613 C C . VAL A 1 83 ? -2.749 -7.012 10.814 1.00 89.56 83 VAL A C 1
ATOM 615 O O . VAL A 1 83 ? -2.237 -6.515 9.811 1.00 89.56 83 VAL A O 1
ATOM 618 N N . LEU A 1 84 ? -2.147 -7.977 11.517 1.00 91.31 84 LEU A N 1
ATOM 619 C CA . LEU A 1 84 ? -0.823 -8.502 11.180 1.00 91.31 84 LEU A CA 1
ATOM 620 C C . LEU A 1 84 ? -0.835 -9.204 9.818 1.00 91.31 84 LEU A C 1
ATOM 622 O O . LEU A 1 84 ? 0.009 -8.912 8.970 1.00 91.31 84 LEU A O 1
ATOM 626 N N . VAL A 1 85 ? -1.816 -10.084 9.592 1.00 90.19 85 VAL A N 1
ATOM 627 C CA . VAL A 1 85 ? -1.966 -10.815 8.326 1.00 90.19 85 VAL A CA 1
ATOM 628 C C . VAL A 1 85 ? -2.177 -9.840 7.168 1.00 90.19 85 VAL A C 1
ATOM 630 O O . VAL A 1 85 ? -1.477 -9.930 6.159 1.00 90.19 85 VAL A O 1
ATOM 633 N N . TYR A 1 86 ? -3.087 -8.872 7.322 1.00 89.19 86 TYR A N 1
ATOM 634 C CA . TYR A 1 86 ? -3.322 -7.848 6.307 1.00 89.19 86 TYR A CA 1
ATOM 635 C C . TYR A 1 86 ? -2.064 -7.025 6.032 1.00 89.19 86 TYR A C 1
ATOM 637 O O . TYR A 1 86 ? -1.695 -6.861 4.875 1.00 89.19 86 TYR A O 1
ATOM 645 N N . THR A 1 87 ? -1.378 -6.541 7.070 1.00 91.31 87 THR A N 1
ATOM 646 C CA . THR A 1 87 ? -0.174 -5.706 6.919 1.00 91.31 87 THR A CA 1
ATOM 647 C C . THR A 1 87 ? 0.927 -6.452 6.170 1.00 91.31 87 THR A C 1
ATOM 649 O O . THR A 1 87 ? 1.568 -5.881 5.289 1.00 91.31 87 THR A O 1
ATOM 652 N N . TRP A 1 88 ? 1.112 -7.741 6.469 1.00 94.56 88 TRP A N 1
ATOM 653 C CA . TRP A 1 88 ? 2.083 -8.586 5.779 1.00 94.56 88 TRP A CA 1
ATOM 654 C C . TRP A 1 88 ? 1.740 -8.766 4.299 1.00 94.56 88 TRP A C 1
ATOM 656 O O . TRP A 1 88 ? 2.586 -8.571 3.428 1.00 94.56 88 TRP A O 1
ATOM 666 N N . VAL A 1 89 ? 0.484 -9.100 4.002 1.00 93.75 89 VAL A N 1
ATOM 667 C CA . VAL A 1 89 ? 0.008 -9.324 2.630 1.00 93.75 89 VAL A CA 1
ATOM 668 C C . VAL A 1 89 ?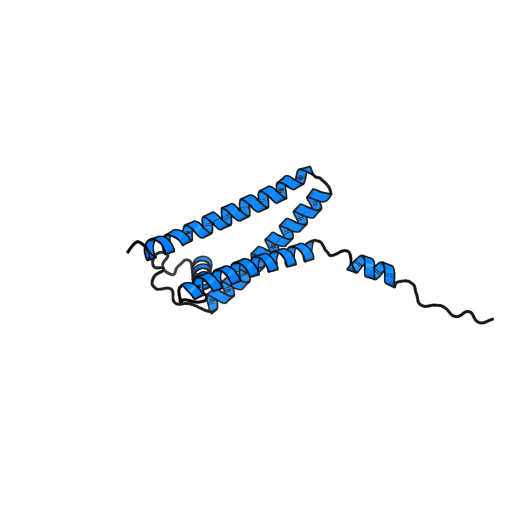 0.037 -8.029 1.823 1.00 93.75 89 VAL A C 1
ATOM 670 O O . VAL A 1 89 ? 0.522 -8.026 0.695 1.00 93.75 89 VAL A O 1
ATOM 673 N N . HIS A 1 90 ? -0.406 -6.920 2.414 1.00 92.12 90 HIS A N 1
ATOM 674 C CA . HIS A 1 90 ? -0.331 -5.577 1.840 1.00 92.12 90 HIS A CA 1
ATOM 675 C C . HIS A 1 90 ? 1.108 -5.216 1.470 1.00 92.12 90 HIS A C 1
ATOM 677 O O . HIS A 1 90 ? 1.376 -4.842 0.331 1.00 92.12 90 HIS A O 1
ATOM 683 N N . TRP A 1 91 ? 2.052 -5.404 2.395 1.00 95.75 91 TRP A N 1
ATOM 684 C CA . TRP A 1 91 ? 3.466 -5.144 2.133 1.00 95.75 91 TRP A CA 1
ATOM 685 C C . TRP A 1 91 ? 4.017 -6.011 0.991 1.00 95.75 91 TRP A C 1
ATOM 687 O O . TRP A 1 91 ? 4.642 -5.483 0.072 1.00 95.75 91 TRP A O 1
ATOM 697 N N . LEU A 1 92 ? 3.727 -7.318 0.984 1.00 95.94 92 LEU A N 1
ATOM 698 C CA . LEU A 1 92 ? 4.167 -8.221 -0.085 1.00 95.94 92 LEU A CA 1
ATOM 699 C C . LEU A 1 92 ? 3.610 -7.827 -1.457 1.00 95.94 92 LEU A C 1
ATOM 701 O O . LEU A 1 92 ? 4.358 -7.811 -2.435 1.00 95.94 92 LEU A O 1
ATOM 705 N N . VAL A 1 93 ? 2.322 -7.483 -1.539 1.00 94.00 93 VAL A N 1
ATOM 706 C CA . VAL A 1 93 ? 1.687 -7.037 -2.788 1.00 94.00 93 VAL A CA 1
ATOM 707 C C . VAL A 1 93 ? 2.376 -5.781 -3.317 1.00 94.00 93 VAL A C 1
ATOM 709 O O . VAL A 1 93 ? 2.713 -5.720 -4.498 1.00 94.00 93 VAL A O 1
ATOM 712 N N . PHE A 1 94 ? 2.662 -4.809 -2.453 1.00 95.31 94 PHE A N 1
ATOM 713 C CA . PHE A 1 94 ? 3.375 -3.594 -2.842 1.00 95.31 94 PHE A CA 1
ATOM 714 C C . PHE A 1 94 ? 4.818 -3.861 -3.284 1.00 95.31 94 PHE A C 1
ATOM 716 O O . PHE A 1 94 ? 5.268 -3.261 -4.257 1.00 95.31 94 PHE A O 1
ATOM 723 N N . CYS A 1 95 ? 5.537 -4.781 -2.637 1.00 95.19 95 CYS A N 1
ATOM 724 C CA . CYS A 1 95 ? 6.868 -5.205 -3.081 1.00 95.19 95 CYS A CA 1
ATOM 725 C C . CYS A 1 95 ? 6.831 -5.843 -4.478 1.00 95.19 95 CYS A C 1
ATOM 727 O O . CYS A 1 95 ? 7.676 -5.531 -5.316 1.00 95.19 95 CYS A O 1
ATOM 729 N N . VAL A 1 96 ? 5.837 -6.695 -4.757 1.00 94.75 96 VAL A N 1
ATOM 730 C CA . VAL A 1 96 ? 5.645 -7.307 -6.083 1.00 94.75 96 VAL A CA 1
ATOM 731 C C . VAL A 1 96 ? 5.314 -6.247 -7.132 1.00 94.75 96 VAL A C 1
ATOM 733 O O . VAL A 1 96 ? 5.918 -6.243 -8.204 1.00 94.75 96 VAL A O 1
ATOM 736 N N . LEU A 1 97 ? 4.398 -5.325 -6.828 1.00 93.25 97 LEU A N 1
ATOM 737 C CA . LEU A 1 97 ? 4.019 -4.237 -7.732 1.00 93.25 97 LEU A CA 1
ATOM 738 C C . LEU A 1 97 ? 5.186 -3.285 -8.005 1.00 93.25 97 LEU A C 1
ATOM 740 O O . LEU A 1 97 ? 5.422 -2.930 -9.156 1.00 93.25 97 LEU A O 1
ATOM 744 N N . GLY A 1 98 ? 5.948 -2.911 -6.977 1.00 93.06 98 GLY A N 1
ATOM 745 C CA . GLY A 1 98 ? 7.140 -2.077 -7.117 1.00 93.06 98 GLY A CA 1
ATOM 746 C C . GLY A 1 98 ? 8.239 -2.766 -7.930 1.00 93.06 98 GLY A C 1
ATOM 747 O O . GLY A 1 98 ? 8.825 -2.158 -8.826 1.00 93.06 98 GLY A O 1
ATOM 748 N N . GLY A 1 99 ? 8.462 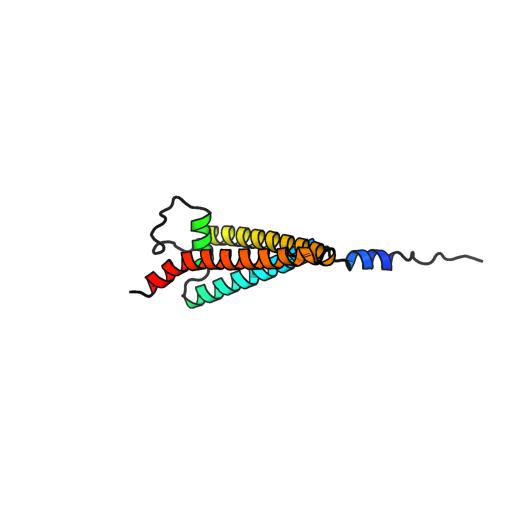-4.063 -7.702 1.00 92.81 99 GLY A N 1
ATOM 749 C CA . GLY A 1 99 ? 9.350 -4.884 -8.528 1.00 92.81 99 GLY A CA 1
ATOM 750 C C . GLY A 1 99 ? 8.903 -4.937 -9.993 1.00 92.81 99 GLY A C 1
ATOM 751 O O . GLY A 1 99 ? 9.709 -4.710 -10.894 1.00 92.81 99 GLY A O 1
ATOM 752 N N . ALA A 1 100 ? 7.611 -5.164 -10.245 1.00 91.25 100 ALA A N 1
ATOM 753 C CA . ALA A 1 100 ? 7.039 -5.155 -11.590 1.00 91.25 100 ALA A CA 1
ATOM 754 C C . ALA A 1 100 ? 7.185 -3.784 -12.271 1.00 91.25 100 ALA A C 1
ATOM 756 O O . ALA A 1 100 ? 7.575 -3.720 -13.436 1.00 91.25 100 ALA A O 1
ATOM 757 N N . ALA A 1 101 ? 6.937 -2.691 -11.545 1.00 90.81 101 ALA A N 1
ATOM 758 C CA . ALA A 1 101 ? 7.114 -1.332 -12.044 1.00 90.81 101 ALA A CA 1
ATOM 759 C C . ALA A 1 101 ? 8.571 -1.061 -12.441 1.00 90.81 101 ALA A C 1
ATOM 761 O O . ALA A 1 101 ? 8.821 -0.550 -13.530 1.00 90.81 101 ALA A O 1
ATOM 762 N N . SER A 1 102 ? 9.533 -1.468 -11.609 1.00 91.50 102 SER A N 1
ATOM 763 C CA . SER A 1 102 ? 10.959 -1.327 -11.919 1.00 91.50 102 SER A CA 1
ATOM 764 C C . SER A 1 102 ? 11.383 -2.163 -13.132 1.00 91.50 102 SER A C 1
ATOM 766 O O . SER A 1 102 ? 12.134 -1.703 -13.996 1.00 91.50 102 SER A O 1
ATOM 768 N N . LEU A 1 103 ? 10.844 -3.377 -13.276 1.00 89.12 103 LEU A N 1
ATOM 769 C CA . LEU A 1 103 ? 11.092 -4.197 -14.461 1.00 89.12 103 LEU A CA 1
ATOM 770 C C . LEU A 1 103 ? 10.555 -3.561 -15.737 1.00 89.12 103 LEU A C 1
ATOM 772 O O . LEU A 1 103 ? 11.242 -3.564 -16.762 1.00 89.12 103 LEU A O 1
ATOM 776 N N . LEU A 1 104 ? 9.339 -3.021 -15.675 1.00 88.88 104 LEU A N 1
ATOM 777 C CA . LEU A 1 104 ? 8.737 -2.295 -16.785 1.00 88.88 104 LEU A CA 1
ATOM 778 C C . LEU A 1 104 ? 9.537 -1.037 -17.111 1.00 88.88 104 LEU A C 1
ATOM 780 O O . LEU A 1 104 ? 9.773 -0.778 -18.287 1.00 88.88 104 LEU A O 1
ATOM 784 N N . LEU A 1 105 ? 10.022 -0.316 -16.100 1.00 89.25 105 LEU A N 1
ATOM 785 C CA . LEU A 1 105 ? 10.883 0.850 -16.275 1.00 89.25 105 LEU A CA 1
ATOM 786 C C . LEU A 1 105 ? 12.170 0.488 -17.016 1.00 89.25 105 LEU A C 1
ATOM 788 O O . LEU A 1 105 ? 12.463 1.062 -18.061 1.00 89.25 105 LEU A O 1
ATOM 792 N N . ARG A 1 106 ? 12.873 -0.554 -16.571 1.00 87.38 106 ARG A N 1
ATOM 793 C CA . ARG A 1 106 ? 14.079 -1.050 -17.245 1.00 87.38 106 ARG A CA 1
ATOM 794 C C . ARG A 1 106 ? 13.807 -1.519 -18.678 1.00 87.38 106 ARG A C 1
ATOM 796 O O . ARG A 1 106 ? 14.665 -1.413 -19.557 1.00 87.38 106 ARG A O 1
ATOM 803 N N . ALA A 1 107 ? 12.632 -2.093 -18.924 1.00 85.69 107 ALA A N 1
ATOM 804 C CA . ALA A 1 107 ? 12.220 -2.495 -20.262 1.00 85.69 107 ALA A CA 1
ATOM 805 C C . ALA A 1 107 ? 11.900 -1.276 -21.148 1.00 85.69 107 ALA A C 1
ATOM 807 O O . ALA A 1 107 ? 12.262 -1.278 -22.327 1.00 85.69 107 ALA A O 1
ATOM 808 N N . ALA A 1 108 ? 11.292 -0.234 -20.577 1.00 87.69 108 ALA A N 1
ATOM 809 C CA . ALA A 1 108 ? 10.969 1.026 -21.238 1.00 87.69 108 ALA A CA 1
ATOM 810 C C . ALA A 1 108 ? 12.221 1.843 -21.594 1.00 87.69 108 ALA A C 1
ATOM 812 O O . ALA A 1 108 ? 12.293 2.391 -22.689 1.00 87.69 108 ALA A O 1
ATOM 813 N N . GLU A 1 109 ? 13.248 1.844 -20.740 1.00 86.19 109 GLU A N 1
ATOM 814 C CA . GLU A 1 109 ? 14.549 2.468 -21.037 1.00 86.19 109 GLU A CA 1
ATOM 815 C C . GLU A 1 109 ? 15.203 1.891 -22.299 1.00 86.19 109 GLU A C 1
ATOM 817 O O . GLU A 1 109 ? 15.882 2.597 -23.040 1.00 86.19 109 GLU A O 1
ATOM 822 N N . ARG A 1 110 ? 14.997 0.594 -22.563 1.00 84.38 110 ARG A N 1
ATOM 823 C CA . ARG A 1 110 ? 15.531 -0.083 -23.756 1.00 84.38 110 ARG A CA 1
ATOM 824 C C . ARG A 1 110 ? 14.638 0.075 -24.980 1.00 84.38 110 ARG A C 1
ATOM 826 O O . ARG A 1 110 ? 15.135 0.026 -26.102 1.00 84.38 110 ARG A O 1
ATOM 833 N N . LYS A 1 111 ? 13.327 0.182 -24.772 1.00 84.56 111 LYS A N 1
ATOM 834 C CA . LYS A 1 111 ? 12.313 0.311 -25.821 1.00 84.56 111 LYS A CA 1
ATOM 835 C C . LYS A 1 111 ? 11.252 1.312 -25.356 1.00 84.56 111 LYS A C 1
ATOM 837 O O . LYS A 1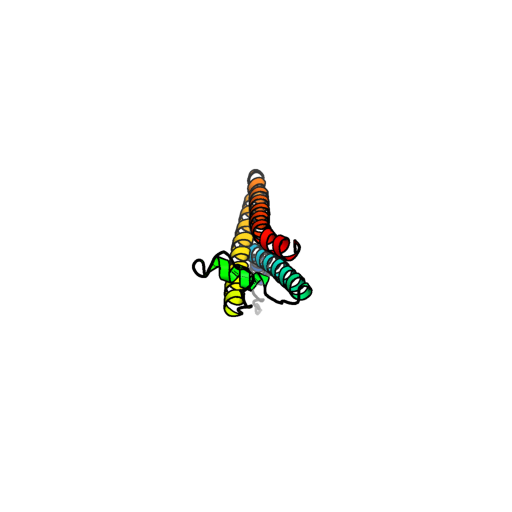 111 ? 10.359 0.903 -24.611 1.00 84.56 111 LYS A O 1
ATOM 842 N N . PRO A 1 112 ? 11.304 2.574 -25.815 1.00 78.31 112 PRO A N 1
ATOM 843 C CA . PRO A 1 112 ? 10.373 3.624 -25.395 1.00 78.31 112 PRO A CA 1
ATOM 844 C C . PRO A 1 112 ? 8.893 3.246 -25.558 1.00 78.31 112 PRO A C 1
ATOM 846 O O . PRO A 1 112 ? 8.065 3.637 -24.739 1.00 78.31 112 PRO A O 1
ATOM 849 N N . ASP A 1 113 ? 8.573 2.401 -26.542 1.00 80.00 113 ASP A N 1
ATOM 850 C CA . ASP A 1 113 ? 7.223 1.876 -26.787 1.00 80.00 113 ASP A CA 1
ATOM 851 C C . ASP A 1 113 ? 6.632 1.107 -25.586 1.00 80.00 113 ASP A C 1
ATOM 853 O O . ASP A 1 113 ? 5.415 1.012 -25.438 1.00 80.00 113 ASP A O 1
ATOM 857 N N . LEU A 1 114 ? 7.475 0.571 -24.692 1.00 80.38 114 LEU A N 1
ATOM 858 C CA . LEU A 1 114 ? 7.048 -0.112 -23.464 1.00 80.38 114 LEU A CA 1
ATOM 859 C C . LEU A 1 114 ? 6.743 0.843 -22.302 1.00 80.38 114 LEU A C 1
ATOM 861 O O . LEU A 1 114 ? 6.215 0.390 -21.287 1.00 80.38 114 LEU A O 1
ATOM 865 N N . GLY A 1 115 ? 6.999 2.148 -22.442 1.00 79.94 115 GLY A N 1
ATOM 866 C CA . GLY A 1 115 ? 6.608 3.152 -21.446 1.00 79.94 115 GLY A CA 1
ATOM 867 C C . GLY A 1 115 ? 5.098 3.159 -21.178 1.00 79.94 115 GLY A C 1
ATOM 868 O O . GLY A 1 115 ? 4.669 3.383 -20.046 1.00 79.94 115 GLY A O 1
ATOM 869 N N . PHE A 1 116 ? 4.291 2.786 -22.180 1.00 85.44 116 PHE A N 1
ATOM 870 C CA . PHE A 1 116 ? 2.851 2.570 -22.019 1.00 85.44 116 PHE A CA 1
ATOM 871 C C . PHE A 1 116 ? 2.521 1.522 -20.943 1.00 85.44 116 PHE A C 1
ATOM 873 O O . PHE A 1 116 ? 1.518 1.657 -20.251 1.00 85.44 116 PHE A O 1
ATOM 880 N N . GLY A 1 117 ? 3.374 0.511 -20.742 1.00 84.62 117 GLY A N 1
ATOM 881 C CA . GLY A 1 117 ? 3.181 -0.507 -19.707 1.00 84.62 117 GLY A CA 1
ATOM 882 C C . GLY A 1 117 ? 3.238 0.058 -18.286 1.00 84.62 117 GLY A C 1
ATOM 883 O O . GLY A 1 117 ? 2.486 -0.389 -17.426 1.00 84.62 117 GLY A O 1
ATOM 884 N N . ILE A 1 118 ? 4.073 1.074 -18.046 1.00 87.31 118 ILE A N 1
ATOM 885 C CA . ILE A 1 118 ? 4.164 1.759 -16.746 1.00 87.31 118 ILE A CA 1
ATOM 886 C C . ILE A 1 118 ? 2.890 2.564 -16.494 1.00 87.31 118 ILE A C 1
ATOM 888 O O . ILE A 1 118 ? 2.303 2.467 -15.420 1.00 87.31 118 ILE A O 1
ATOM 892 N N . LEU A 1 119 ? 2.434 3.315 -17.503 1.00 87.75 119 LEU A N 1
ATOM 893 C CA . LEU A 1 119 ? 1.181 4.066 -17.429 1.00 87.75 119 LEU A CA 1
ATOM 894 C C . LEU A 1 119 ? -0.011 3.128 -17.203 1.00 87.75 119 LEU A C 1
ATOM 896 O O . LEU A 1 119 ? -0.856 3.402 -16.360 1.00 87.75 119 LEU A O 1
ATOM 900 N N . LEU A 1 120 ? -0.059 2.001 -17.916 1.00 89.31 120 LEU A N 1
ATO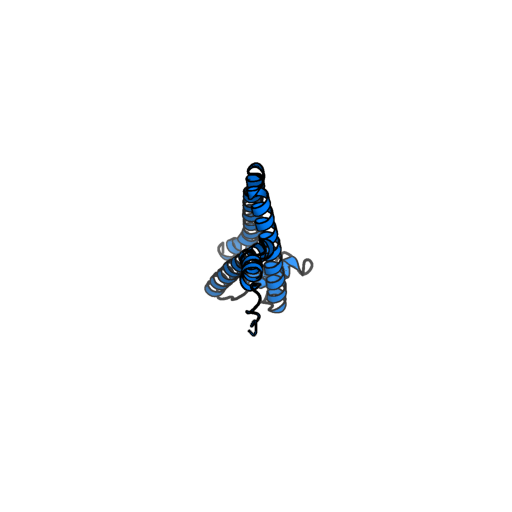M 901 C CA . LEU A 1 120 ? -1.102 0.995 -17.753 1.00 89.31 120 LEU A CA 1
ATOM 902 C C . LEU A 1 120 ? -1.087 0.393 -16.345 1.00 89.31 120 LEU A C 1
ATOM 904 O O . LEU A 1 120 ? -2.145 0.289 -15.734 1.00 89.31 120 LEU A O 1
ATOM 908 N N . LEU A 1 121 ? 0.089 0.026 -15.819 1.00 89.25 121 LEU A N 1
ATOM 909 C CA . LEU A 1 121 ? 0.225 -0.474 -14.449 1.00 89.25 121 LEU A CA 1
ATOM 910 C C . LEU A 1 121 ? -0.290 0.560 -13.444 1.00 89.25 121 LEU A C 1
ATOM 912 O O . LEU A 1 121 ? -1.068 0.208 -12.564 1.00 89.25 121 LEU A O 1
ATOM 916 N N . PHE A 1 122 ? 0.118 1.820 -13.599 1.00 90.00 122 PHE A N 1
ATOM 917 C CA . PHE A 1 122 ? -0.313 2.924 -12.747 1.00 90.00 122 PHE A CA 1
ATOM 918 C C . PHE A 1 122 ? -1.836 3.096 -12.773 1.00 90.00 122 PHE A C 1
ATOM 920 O O . PHE A 1 122 ? -2.467 3.075 -11.722 1.00 90.00 122 PHE A O 1
ATOM 927 N N . VAL A 1 123 ? -2.436 3.166 -13.964 1.00 92.25 123 VAL A N 1
ATOM 928 C CA . VAL A 1 123 ? -3.888 3.313 -14.136 1.00 92.25 123 VAL A CA 1
ATOM 929 C C . VAL A 1 123 ? -4.634 2.116 -13.547 1.00 92.25 123 VAL A C 1
ATOM 931 O O . VAL A 1 123 ? -5.567 2.295 -12.773 1.00 92.25 123 VAL A O 1
ATOM 934 N N . VAL A 1 124 ? -4.230 0.884 -13.863 1.00 90.94 124 VAL A N 1
ATOM 935 C CA . VAL A 1 124 ? -4.890 -0.322 -13.337 1.00 90.94 124 VAL A CA 1
ATOM 936 C C . VAL A 1 124 ? -4.781 -0.386 -11.815 1.00 90.94 124 VAL A C 1
ATOM 938 O O . VAL A 1 124 ? -5.757 -0.727 -11.149 1.00 90.94 124 VAL A O 1
ATOM 941 N N . PHE A 1 125 ? -3.622 -0.035 -11.261 1.00 90.06 125 PHE A N 1
ATOM 942 C CA . PHE A 1 125 ? -3.416 0.015 -9.820 1.00 90.06 125 PHE A CA 1
ATOM 943 C C . PHE A 1 125 ? -4.286 1.088 -9.155 1.00 90.06 125 PHE A C 1
ATOM 945 O O . PHE A 1 125 ? -4.961 0.788 -8.174 1.00 90.06 125 PHE A O 1
ATOM 952 N N . GLU A 1 126 ? -4.326 2.304 -9.700 1.00 90.31 126 GLU A N 1
ATOM 953 C CA . GLU A 1 126 ? -5.115 3.411 -9.158 1.00 90.31 126 GLU A CA 1
ATOM 954 C C . GLU A 1 126 ? -6.617 3.121 -9.229 1.00 90.31 126 GLU A C 1
ATOM 956 O O . GLU A 1 126 ? -7.310 3.224 -8.220 1.00 90.31 126 GLU A O 1
ATOM 961 N N . PHE A 1 127 ? -7.124 2.665 -10.377 1.00 90.25 127 PHE A N 1
ATOM 962 C CA . PHE A 1 127 ? -8.527 2.271 -10.507 1.00 90.25 127 PHE A CA 1
ATOM 963 C C . PHE A 1 127 ? -8.869 1.076 -9.616 1.00 90.25 127 PHE A C 1
ATOM 965 O O . PHE A 1 127 ? -9.916 1.082 -8.973 1.00 90.25 127 PHE A O 1
ATOM 972 N N . GLY A 1 128 ? -7.996 0.068 -9.533 1.00 85.44 128 GLY A N 1
ATOM 973 C CA . GLY A 1 128 ? -8.183 -1.070 -8.635 1.00 85.44 128 GLY A CA 1
ATOM 974 C C . GLY A 1 128 ? -8.264 -0.630 -7.173 1.00 85.44 128 GLY A C 1
ATOM 975 O O . GLY A 1 128 ? -9.193 -1.014 -6.463 1.00 85.44 128 GLY A O 1
ATOM 976 N N . PHE A 1 129 ? -7.346 0.236 -6.743 1.00 85.19 129 PHE A N 1
ATOM 977 C CA . PHE A 1 129 ? -7.350 0.827 -5.409 1.00 85.19 129 PHE A CA 1
ATOM 978 C C . PHE A 1 129 ? -8.619 1.647 -5.149 1.00 85.19 129 PHE A C 1
ATOM 980 O O . PHE A 1 129 ? -9.250 1.464 -4.111 1.00 85.19 129 PHE A O 1
ATOM 987 N N . LEU A 1 130 ? -9.031 2.502 -6.089 1.00 84.88 130 LEU A N 1
ATOM 988 C CA . LEU A 1 130 ? -10.238 3.322 -5.970 1.00 84.88 130 LEU A CA 1
ATOM 989 C C . LEU A 1 130 ? -11.509 2.476 -5.895 1.00 84.88 130 LEU A C 1
ATOM 991 O O . LEU A 1 130 ? -12.369 2.767 -5.071 1.00 84.88 130 LEU A O 1
ATOM 995 N N . VAL A 1 131 ? -11.628 1.417 -6.700 1.00 83.00 131 VAL A N 1
ATOM 996 C CA . VAL A 1 131 ? -12.773 0.495 -6.650 1.00 83.00 131 VAL A CA 1
ATOM 997 C C . VAL A 1 131 ? -12.835 -0.193 -5.293 1.00 83.00 131 VAL A C 1
ATOM 999 O O . VAL A 1 131 ? -13.889 -0.191 -4.661 1.00 83.00 131 VAL A O 1
ATOM 1002 N N . VAL A 1 132 ? -11.711 -0.727 -4.807 1.00 77.62 132 VAL A N 1
ATOM 1003 C CA . VAL A 1 132 ? -11.642 -1.326 -3.469 1.00 77.62 132 VAL A CA 1
ATOM 1004 C C . VAL A 1 132 ? -12.033 -0.286 -2.418 1.00 77.62 132 VAL A C 1
ATOM 1006 O O . VAL A 1 132 ? -12.936 -0.541 -1.629 1.00 77.62 132 VAL A O 1
ATOM 1009 N N . ALA A 1 133 ? -11.453 0.914 -2.452 1.00 77.81 133 ALA A N 1
ATOM 1010 C CA . ALA A 1 133 ? -11.777 1.996 -1.524 1.00 77.81 133 ALA A CA 1
ATOM 1011 C C . ALA A 1 133 ? -13.261 2.406 -1.574 1.00 77.81 133 ALA A C 1
ATOM 1013 O O . ALA A 1 133 ? -13.859 2.645 -0.527 1.00 77.81 133 ALA A O 1
ATOM 1014 N N . MET A 1 134 ? -13.878 2.442 -2.758 1.00 75.38 134 MET A N 1
ATOM 1015 C CA . MET A 1 134 ? -15.302 2.739 -2.941 1.00 75.38 134 MET A CA 1
ATOM 1016 C C . MET A 1 134 ? -16.209 1.655 -2.360 1.00 75.38 134 MET A C 1
ATOM 1018 O O . MET A 1 134 ? -17.213 1.989 -1.735 1.00 75.38 134 MET A O 1
ATOM 1022 N N . LEU A 1 135 ? -15.847 0.376 -2.487 1.00 69.56 135 LEU A N 1
ATOM 1023 C CA . LEU A 1 135 ? -16.586 -0.711 -1.835 1.00 69.56 135 LEU A CA 1
ATOM 1024 C C . LEU A 1 135 ? -16.601 -0.542 -0.307 1.00 69.56 135 LEU A C 1
ATOM 1026 O O . LEU A 1 135 ? -17.599 -0.848 0.340 1.00 69.56 135 LEU A O 1
ATOM 1030 N N . PHE A 1 136 ? -15.535 0.017 0.273 1.00 65.00 136 PHE A N 1
ATOM 1031 C CA . PHE A 1 136 ? -15.486 0.366 1.697 1.00 65.00 136 PHE A CA 1
ATOM 1032 C C . PHE A 1 136 ? -16.116 1.730 2.022 1.00 65.00 136 PHE A C 1
ATOM 1034 O O . PHE A 1 136 ? -16.472 1.981 3.174 1.00 65.00 136 PHE A O 1
ATOM 1041 N N . ALA A 1 137 ? -16.310 2.605 1.033 1.00 64.94 137 ALA A N 1
ATOM 1042 C CA . ALA A 1 137 ? -16.954 3.899 1.228 1.00 64.94 137 ALA A CA 1
ATOM 1043 C C . ALA A 1 137 ? -18.438 3.761 1.597 1.00 64.94 137 ALA A C 1
ATOM 1045 O O . ALA A 1 137 ? -18.931 4.583 2.364 1.00 64.94 137 ALA A O 1
ATOM 1046 N N . GLU A 1 138 ? -19.140 2.710 1.151 1.00 57.44 138 GLU A N 1
ATOM 1047 C CA . GLU A 1 138 ? -20.511 2.426 1.610 1.00 57.44 138 GLU A CA 1
ATOM 1048 C C . GLU A 1 138 ? -20.590 2.222 3.129 1.00 57.44 138 GLU A C 1
ATOM 1050 O O . GLU A 1 138 ? -21.535 2.698 3.760 1.00 57.44 138 GLU A O 1
ATOM 1055 N N . ALA A 1 139 ? -19.588 1.576 3.736 1.00 57.09 139 ALA A N 1
ATOM 1056 C CA . ALA A 1 139 ? -19.526 1.413 5.189 1.00 57.09 139 ALA A CA 1
ATOM 1057 C C . ALA A 1 139 ? -19.385 2.767 5.906 1.00 57.09 139 ALA A C 1
ATOM 1059 O O . ALA A 1 139 ? -19.962 2.969 6.972 1.00 57.09 139 ALA A O 1
ATOM 1060 N N . ILE A 1 140 ? -18.670 3.718 5.294 1.00 53.53 140 ILE A N 1
ATOM 1061 C CA . ILE A 1 140 ? -18.510 5.081 5.815 1.00 53.53 140 ILE A CA 1
ATOM 1062 C C . ILE A 1 140 ? -19.792 5.893 5.608 1.00 53.53 140 ILE A C 1
ATOM 1064 O O . ILE A 1 140 ? -20.249 6.533 6.547 1.00 53.53 140 ILE A O 1
ATOM 1068 N N . LEU A 1 141 ? -20.394 5.845 4.414 1.00 56.25 141 LEU A N 1
ATOM 1069 C CA . LEU A 1 141 ? -21.627 6.564 4.076 1.00 56.25 141 LEU A CA 1
ATOM 1070 C C . LEU A 1 141 ? -22.804 6.121 4.951 1.00 56.25 141 LEU A C 1
ATOM 1072 O O . LEU A 1 141 ? -23.570 6.965 5.403 1.00 56.25 141 LEU A O 1
ATOM 1076 N N . ARG A 1 142 ? -22.918 4.825 5.264 1.00 55.72 142 ARG A N 1
ATOM 1077 C CA . ARG A 1 142 ? -23.925 4.321 6.213 1.00 55.72 142 ARG A CA 1
ATOM 1078 C C . ARG A 1 142 ? -23.702 4.811 7.646 1.00 55.72 142 ARG A C 1
ATOM 1080 O O . ARG A 1 142 ? -24.682 5.000 8.353 1.00 55.72 142 ARG A O 1
ATOM 1087 N N . ALA A 1 143 ? -22.455 5.052 8.056 1.00 54.47 143 ALA A N 1
ATOM 1088 C CA . ALA A 1 143 ? -22.130 5.552 9.394 1.00 54.47 143 ALA A CA 1
ATOM 1089 C C . ALA A 1 143 ? -22.437 7.052 9.592 1.00 54.47 143 ALA A C 1
ATOM 1091 O O . ALA A 1 143 ? -22.566 7.490 10.730 1.00 54.47 143 ALA A O 1
ATOM 1092 N N . ILE A 1 144 ? -22.548 7.833 8.509 1.00 52.47 144 ILE A N 1
ATOM 1093 C CA . ILE A 1 144 ? -22.875 9.275 8.549 1.00 52.47 144 ILE A CA 1
ATOM 1094 C C . ILE A 1 144 ? -24.291 9.609 8.063 1.00 52.47 144 ILE A C 1
ATOM 1096 O O . ILE A 1 144 ? -24.729 10.743 8.224 1.00 52.47 144 ILE A O 1
ATOM 1100 N N . ALA A 1 145 ? -24.998 8.661 7.442 1.00 55.12 145 ALA A N 1
ATOM 1101 C CA . ALA A 1 145 ? -26.369 8.849 6.958 1.00 55.12 145 ALA A CA 1
ATOM 1102 C C . ALA A 1 145 ? -27.449 8.589 8.031 1.00 55.12 145 ALA A C 1
ATOM 1104 O O . ALA A 1 145 ? -28.628 8.496 7.684 1.00 55.12 145 ALA A O 1
ATOM 1105 N N . TRP A 1 146 ? -27.051 8.475 9.302 1.00 45.25 146 TRP A N 1
ATOM 1106 C CA . TRP A 1 146 ? -27.931 8.436 10.473 1.00 45.25 146 TRP A CA 1
ATOM 1107 C C . TRP A 1 146 ? -27.781 9.709 11.300 1.00 45.25 146 TRP A C 1
ATOM 1109 O O . TRP A 1 146 ? -26.641 9.996 11.729 1.00 45.25 146 TRP A O 1
#

Radius of gyration: 23.03 Å; chains: 1; bounding box: 94×28×44 Å

Sequence (146 aa):
MTIHPGPTDSAPAERQLSERSDPYLEGIVAGTIGAAIIAVWFLIMDTIKGQPLYTPSVLGTVLFRPGGGLLSPENVSVSFEMVLVYTWVHWLVFCVLGGAASLLLRAAERKPDLGFGILLLFVVFEFGFLVVAMLFAEAILRAIAW

Foldseek 3Di:
DDDDDDDDPCVVVVVVVVVPPPLLNQLLVQLQVVLVVVLVVQQVVCVVVVHGLLVQQVVLCVVPPVPPDPPPSPPRDRDPVSSVVSSVVSSVVSSVLSSVLSVLVVVCVVPVVSVVVNVVSVVCVVVVVVVVVVVCVVVVCVVPVD